Protein AF-G4T4C6-F1 (afdb_monomer_lite)

Radius of gyration: 16.6 Å; chains: 1; bounding box: 37×25×35 Å

Foldseek 3Di:
DPPDPPPVCVVCVPPDCVVPDPLVVPVVSVVVCVVPVDDDDDDDDDDPVVVVVVVVVVD

Structure (mmCIF, N/CA/C/O backbone):
data_AF-G4T4C6-F1
#
_entry.id   AF-G4T4C6-F1
#
loop_
_atom_site.group_PDB
_atom_site.id
_atom_site.type_symbol
_atom_site.label_atom_id
_atom_site.label_alt_id
_atom_site.label_comp_id
_atom_site.label_asym_id
_atom_site.label_entity_id
_atom_site.label_seq_id
_atom_site.pdbx_PDB_ins_code
_atom_site.Cartn_x
_atom_site.Cartn_y
_atom_site.Cartn_z
_atom_site.occupancy
_atom_site.B_iso_or_equiv
_atom_site.auth_seq_id
_atom_site.auth_comp_id
_atom_site.auth_asym_id
_atom_site.auth_atom_id
_atom_site.pdbx_PDB_model_num
ATOM 1 N N . MET A 1 1 ? 24.607 -12.448 2.5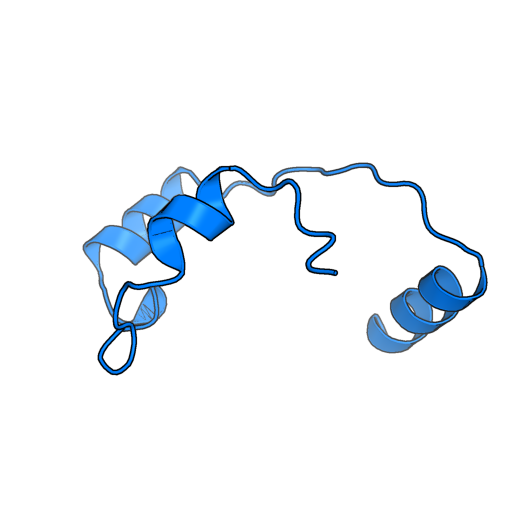41 1.00 36.56 1 MET A N 1
ATOM 2 C CA . MET A 1 1 ? 24.585 -10.984 2.740 1.00 36.56 1 MET A CA 1
ATOM 3 C C . MET A 1 1 ? 23.149 -10.494 2.615 1.00 36.56 1 MET A C 1
ATOM 5 O O . MET A 1 1 ? 22.539 -10.755 1.587 1.00 36.56 1 MET A O 1
ATOM 9 N N . ASN A 1 2 ? 22.605 -9.846 3.651 1.00 52.81 2 ASN A N 1
ATOM 10 C CA . ASN A 1 2 ? 21.341 -9.1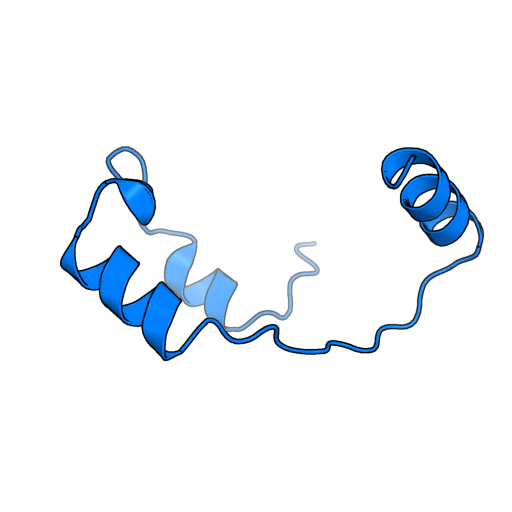10 3.575 1.00 52.81 2 ASN A CA 1
ATOM 11 C C . ASN A 1 2 ? 21.674 -7.685 3.098 1.00 52.81 2 ASN A C 1
ATOM 13 O O . ASN A 1 2 ? 22.326 -6.945 3.825 1.00 52.81 2 ASN A O 1
ATOM 17 N N . ASN A 1 3 ? 21.305 -7.336 1.863 1.00 55.09 3 ASN A N 1
ATOM 18 C CA . ASN A 1 3 ? 21.578 -6.017 1.270 1.00 55.09 3 ASN A CA 1
ATOM 19 C C . ASN A 1 3 ? 20.494 -4.978 1.607 1.00 55.09 3 ASN A C 1
ATOM 21 O O . ASN A 1 3 ? 20.441 -3.922 0.978 1.00 55.09 3 ASN A O 1
ATOM 25 N N . ASN A 1 4 ? 19.602 -5.270 2.556 1.00 57.41 4 ASN A N 1
ATOM 26 C CA . ASN A 1 4 ? 18.567 -4.329 2.940 1.00 57.41 4 ASN A CA 1
ATOM 27 C C . ASN A 1 4 ? 19.126 -3.311 3.944 1.00 57.41 4 ASN A C 1
ATOM 29 O O . ASN A 1 4 ? 19.314 -3.627 5.112 1.00 57.41 4 ASN A O 1
ATOM 33 N N . SER A 1 5 ? 19.415 -2.095 3.477 1.00 68.69 5 SER A N 1
ATOM 34 C CA . SER A 1 5 ? 19.830 -0.962 4.322 1.00 68.69 5 SER A CA 1
ATOM 35 C C . SER A 1 5 ? 18.646 -0.211 4.937 1.00 68.69 5 SER A C 1
ATOM 37 O O . SER A 1 5 ? 18.836 0.895 5.436 1.00 68.69 5 SER A O 1
ATOM 39 N N . ASP A 1 6 ? 17.425 -0.750 4.839 1.00 75.44 6 ASP A N 1
ATOM 40 C CA . ASP A 1 6 ? 16.232 -0.123 5.398 1.00 75.44 6 ASP A CA 1
ATOM 41 C C . ASP A 1 6 ? 16.236 -0.238 6.935 1.00 75.44 6 ASP A C 1
ATOM 43 O O . ASP A 1 6 ? 16.033 -1.334 7.465 1.00 75.44 6 ASP A O 1
ATOM 47 N N . PRO A 1 7 ? 16.401 0.874 7.677 1.00 75.75 7 PRO A N 1
ATOM 48 C CA . PRO A 1 7 ? 16.399 0.858 9.139 1.00 75.75 7 PRO A CA 1
ATOM 49 C C . PRO A 1 7 ? 15.062 0.394 9.729 1.00 75.75 7 PRO A C 1
ATOM 51 O O . PRO A 1 7 ? 14.992 0.049 10.908 1.00 75.75 7 PRO A O 1
ATOM 54 N N . MET A 1 8 ? 13.980 0.418 8.942 1.00 79.88 8 MET A N 1
ATOM 55 C CA . MET A 1 8 ? 12.689 -0.120 9.362 1.00 79.88 8 MET A CA 1
ATOM 56 C C . MET A 1 8 ? 12.671 -1.644 9.309 1.00 79.88 8 MET A C 1
ATOM 58 O O . MET A 1 8 ? 12.043 -2.262 10.162 1.00 79.88 8 MET A O 1
ATOM 62 N N . TYR A 1 9 ? 13.393 -2.265 8.374 1.00 78.12 9 TYR A N 1
ATOM 63 C CA . TYR A 1 9 ? 13.439 -3.721 8.266 1.00 78.12 9 TYR A CA 1
ATOM 64 C C . TYR A 1 9 ? 13.970 -4.356 9.553 1.00 78.12 9 TYR A C 1
ATOM 66 O O . TYR A 1 9 ? 13.303 -5.208 10.130 1.00 78.12 9 TYR A O 1
ATOM 74 N N . GLU A 1 10 ? 15.110 -3.881 10.060 1.00 83.00 10 GLU A N 1
ATOM 75 C CA . GLU A 1 10 ? 15.705 -4.390 11.306 1.00 83.00 10 GLU A CA 1
ATOM 76 C C . GLU A 1 10 ? 14.773 -4.231 12.514 1.00 83.00 10 GLU A C 1
ATOM 78 O O . GLU A 1 10 ? 14.791 -5.051 13.423 1.00 83.00 10 GLU A O 1
ATOM 83 N N . ARG A 1 11 ? 13.921 -3.200 12.523 1.00 80.88 11 ARG A N 1
ATOM 84 C CA . ARG A 1 11 ? 12.975 -2.957 13.622 1.00 80.88 11 ARG A CA 1
ATOM 85 C C . ARG A 1 11 ? 11.794 -3.912 13.624 1.00 80.88 11 ARG A C 1
ATOM 87 O O . ARG A 1 11 ? 11.247 -4.180 14.688 1.00 80.88 11 ARG A O 1
ATOM 94 N N . TYR A 1 12 ? 11.365 -4.360 12.450 1.00 82.38 12 TYR A N 1
ATOM 95 C CA . TYR A 1 12 ? 10.149 -5.157 12.295 1.00 82.38 12 TYR A CA 1
ATOM 96 C C . TYR A 1 12 ? 10.435 -6.618 11.930 1.00 82.38 12 TYR A C 1
ATOM 98 O O . TYR A 1 12 ? 9.500 -7.410 11.901 1.00 82.38 12 TYR A O 1
ATOM 106 N N . THR A 1 13 ? 11.697 -6.995 11.683 1.00 83.56 13 THR A N 1
ATOM 107 C CA . THR A 1 13 ? 12.068 -8.341 11.208 1.00 83.56 13 THR A CA 1
ATOM 108 C C . THR A 1 13 ? 11.708 -9.467 12.177 1.00 83.56 13 THR A C 1
ATOM 110 O O . THR A 1 13 ? 11.482 -10.583 11.721 1.00 83.56 13 THR A O 1
ATOM 113 N N . ASP A 1 14 ? 11.634 -9.180 13.478 1.00 87.62 14 ASP A N 1
ATOM 114 C CA . ASP A 1 14 ? 11.319 -10.170 14.516 1.00 87.62 14 ASP A CA 1
ATOM 115 C C . ASP A 1 14 ? 9.864 -10.071 15.017 1.00 87.62 14 ASP A C 1
ATOM 117 O O . ASP A 1 14 ? 9.470 -10.798 15.928 1.00 87.62 14 ASP A O 1
ATOM 121 N N . MET A 1 15 ? 9.052 -9.161 14.460 1.00 86.69 15 MET A N 1
ATOM 122 C CA . MET A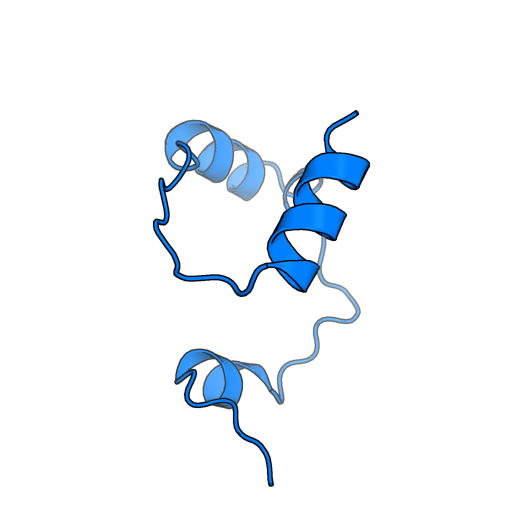 1 15 ? 7.635 -9.050 14.822 1.00 86.69 15 MET A CA 1
ATOM 123 C C . MET A 1 15 ? 6.788 -10.099 14.101 1.00 86.69 15 MET A C 1
ATOM 125 O O . MET A 1 15 ? 6.942 -10.334 12.904 1.00 86.69 15 MET A O 1
ATOM 129 N N . ASP A 1 16 ? 5.835 -10.675 14.833 1.00 87.06 16 ASP A N 1
ATOM 130 C CA . ASP A 1 16 ? 4.847 -11.595 14.281 1.00 87.06 16 ASP A CA 1
ATOM 131 C C . ASP A 1 16 ? 3.660 -10.826 13.677 1.00 87.06 16 ASP A C 1
ATOM 133 O O . ASP A 1 16 ? 2.960 -10.075 14.361 1.00 87.06 16 ASP A O 1
ATOM 137 N N . PHE A 1 17 ? 3.440 -11.024 12.377 1.00 86.19 17 PHE A N 1
ATOM 138 C CA . PHE A 1 17 ? 2.346 -10.430 11.609 1.00 86.19 17 PHE A CA 1
ATOM 139 C C . PHE A 1 17 ? 1.308 -11.470 11.156 1.00 86.19 17 PHE A C 1
ATOM 141 O O . PHE A 1 17 ? 0.487 -11.154 10.294 1.00 86.19 17 PHE A O 1
ATOM 148 N N . ALA A 1 18 ? 1.316 -12.691 11.707 1.00 90.56 18 ALA A N 1
ATOM 149 C CA . ALA A 1 18 ? 0.405 -13.765 11.301 1.00 90.56 18 ALA A CA 1
ATOM 150 C C . ALA A 1 18 ? -1.081 -13.363 11.379 1.00 90.56 18 ALA A C 1
ATOM 152 O O . ALA A 1 18 ? -1.857 -13.689 10.483 1.00 90.56 18 ALA A O 1
ATOM 153 N N . ASP A 1 19 ? -1.453 -12.581 12.396 1.00 89.56 19 ASP A N 1
ATOM 154 C CA . ASP A 1 19 ? -2.822 -12.094 12.612 1.00 89.56 19 ASP A CA 1
ATOM 155 C C . ASP A 1 19 ? -3.053 -10.655 12.110 1.00 89.56 19 ASP A C 1
ATOM 157 O O . ASP A 1 19 ? -4.063 -10.015 12.432 1.00 89.56 19 ASP A O 1
ATOM 161 N N . ALA A 1 20 ? -2.118 -10.100 11.332 1.00 88.62 20 ALA A N 1
ATOM 162 C CA . ALA A 1 20 ? -2.233 -8.738 10.833 1.00 88.62 20 ALA A CA 1
ATOM 163 C C . ALA A 1 20 ? -3.437 -8.603 9.887 1.00 88.62 20 ALA A C 1
ATOM 165 O O . ALA A 1 20 ? -3.522 -9.229 8.829 1.00 88.62 20 ALA A O 1
ATOM 166 N N . LYS A 1 21 ? -4.378 -7.727 10.254 1.00 91.12 21 LYS A N 1
ATOM 167 C CA . LYS A 1 21 ? -5.548 -7.431 9.423 1.00 91.12 21 LYS A CA 1
ATOM 168 C C . LYS A 1 21 ? -5.186 -6.410 8.343 1.00 91.12 21 LYS A C 1
ATOM 170 O O . LYS A 1 21 ? -4.527 -5.413 8.651 1.00 91.12 21 LYS A O 1
ATOM 175 N N . PRO A 1 22 ? -5.653 -6.585 7.094 1.00 88.69 22 PRO A N 1
ATOM 176 C CA . PRO A 1 22 ? -5.468 -5.575 6.064 1.00 88.69 22 PRO A CA 1
ATOM 177 C C . PRO A 1 22 ? -6.176 -4.277 6.465 1.00 88.69 22 PRO A C 1
ATOM 179 O O . PRO A 1 22 ? -7.206 -4.293 7.139 1.00 88.69 22 PRO A O 1
ATOM 182 N N . VAL A 1 23 ? -5.655 -3.137 6.003 1.00 88.69 23 VAL A N 1
ATOM 183 C CA . VAL A 1 23 ? -6.176 -1.803 6.357 1.00 88.69 23 VAL A CA 1
ATOM 184 C C . VAL A 1 23 ? -7.671 -1.658 6.051 1.00 88.69 23 VAL A C 1
ATOM 186 O O . VAL A 1 23 ? -8.402 -1.043 6.824 1.00 88.69 23 VAL A O 1
ATOM 189 N N . SER A 1 24 ? -8.156 -2.292 4.979 1.00 89.31 24 SER A N 1
ATOM 190 C CA . SER A 1 24 ? -9.579 -2.324 4.616 1.00 89.31 24 SER A CA 1
ATOM 191 C C . SER A 1 24 ? -10.482 -2.948 5.687 1.00 89.31 24 SER A C 1
ATOM 193 O O . SER A 1 24 ? -11.663 -2.619 5.746 1.00 89.31 24 SER A O 1
ATOM 195 N N . GLN A 1 25 ? -9.942 -3.820 6.541 1.00 93.88 25 GLN A N 1
ATOM 196 C CA . GLN A 1 25 ? -10.663 -4.482 7.631 1.00 93.88 25 GLN A CA 1
ATOM 197 C C . GLN A 1 25 ? -10.554 -3.735 8.969 1.00 93.88 25 GLN A C 1
ATOM 199 O O . GLN A 1 25 ? -11.166 -4.153 9.952 1.00 93.88 25 GLN A O 1
ATOM 204 N N . VAL A 1 26 ? -9.803 -2.629 9.032 1.00 94.56 26 VAL A N 1
ATOM 205 C CA . VAL A 1 26 ? -9.638 -1.821 10.247 1.00 94.56 26 VAL A CA 1
ATOM 206 C C . VAL A 1 26 ? -10.163 -0.404 9.982 1.00 94.56 26 VAL A C 1
ATOM 208 O O . VAL A 1 26 ? -9.435 0.423 9.431 1.00 94.56 26 VAL A O 1
ATOM 211 N N . PRO A 1 27 ? -11.409 -0.073 10.387 1.00 92.38 27 PRO A N 1
ATOM 212 C CA . PRO A 1 27 ? -12.078 1.173 9.991 1.00 92.38 27 PRO A CA 1
ATOM 213 C C . PRO A 1 27 ? -11.295 2.455 10.300 1.00 92.38 27 PRO A C 1
ATOM 215 O O . PRO A 1 27 ? -11.291 3.392 9.502 1.00 92.38 27 PRO A O 1
ATOM 218 N N . ALA A 1 28 ? -10.593 2.494 11.436 1.00 91.88 28 ALA A N 1
ATOM 219 C CA . ALA A 1 28 ? -9.755 3.631 11.811 1.00 91.88 28 ALA A CA 1
ATOM 220 C C . ALA A 1 28 ? -8.573 3.826 10.842 1.00 91.88 28 ALA A C 1
ATOM 222 O O . ALA A 1 28 ? -8.301 4.950 10.422 1.00 91.88 28 ALA A O 1
ATOM 223 N N . LEU A 1 29 ? -7.917 2.732 10.437 1.00 89.88 29 LEU A N 1
ATOM 224 C CA . LEU A 1 29 ? -6.802 2.768 9.489 1.00 89.88 29 LEU A CA 1
ATOM 225 C C . LEU A 1 29 ? -7.291 3.076 8.071 1.00 89.88 29 LEU A C 1
ATOM 227 O O . LEU A 1 29 ? -6.668 3.876 7.379 1.00 89.88 29 LEU A O 1
ATOM 231 N N . ALA A 1 30 ? -8.434 2.520 7.660 1.00 90.38 30 ALA A N 1
ATOM 232 C CA . ALA A 1 30 ? -9.049 2.829 6.371 1.00 90.38 30 ALA A CA 1
ATOM 233 C C . ALA A 1 30 ? -9.370 4.328 6.242 1.00 90.38 30 ALA A C 1
ATOM 235 O O . ALA A 1 30 ? -9.073 4.946 5.219 1.00 90.38 30 ALA A O 1
ATOM 236 N N . LYS A 1 31 ? -9.915 4.938 7.303 1.00 89.56 31 LYS A N 1
ATOM 237 C CA . LYS A 1 31 ? -10.189 6.380 7.350 1.00 89.56 31 LYS A CA 1
ATOM 238 C C . LYS A 1 31 ? -8.903 7.205 7.273 1.00 89.56 31 LYS A C 1
ATOM 240 O O . LYS A 1 31 ? -8.851 8.170 6.516 1.00 89.56 31 LYS A O 1
ATOM 245 N N . LEU A 1 32 ? -7.862 6.808 8.003 1.00 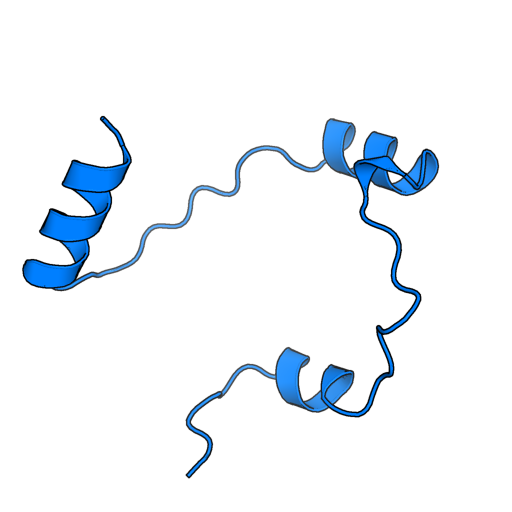87.38 32 LEU A N 1
ATOM 246 C CA . LEU A 1 32 ? -6.572 7.498 7.996 1.00 87.38 32 LEU A CA 1
ATOM 247 C C . LEU A 1 32 ? -5.886 7.408 6.624 1.00 87.38 32 LEU A C 1
ATOM 249 O O . LEU A 1 32 ? -5.376 8.407 6.121 1.00 87.38 32 LEU A O 1
ATOM 253 N N . GLN A 1 33 ? -5.951 6.248 5.967 1.00 85.94 33 GLN A N 1
ATOM 254 C CA . GLN A 1 33 ? -5.444 6.077 4.608 1.00 85.94 33 GLN A CA 1
ATOM 255 C C . GLN A 1 33 ? -6.265 6.871 3.582 1.00 85.94 33 GLN A C 1
ATOM 257 O O . GLN A 1 33 ? -5.688 7.428 2.658 1.00 85.94 33 GLN A O 1
ATOM 262 N N . ALA A 1 34 ? -7.584 6.999 3.738 1.00 85.12 34 ALA A N 1
ATOM 263 C CA . ALA A 1 34 ? -8.387 7.854 2.859 1.00 85.12 34 ALA A CA 1
ATOM 264 C C . ALA A 1 34 ? -8.065 9.352 3.030 1.00 85.12 34 ALA A C 1
ATOM 266 O O . ALA A 1 34 ? -8.151 10.114 2.071 1.00 85.12 34 ALA A O 1
ATOM 267 N N . GLN A 1 35 ? -7.683 9.773 4.239 1.00 84.88 35 GLN A N 1
ATOM 268 C CA . GLN A 1 35 ? -7.351 11.165 4.560 1.00 84.88 35 GLN A CA 1
ATOM 269 C C . GLN A 1 35 ? -5.920 11.553 4.163 1.00 84.88 35 GLN A C 1
ATOM 271 O O . GLN A 1 35 ? -5.698 12.659 3.674 1.00 84.88 35 GLN A O 1
ATOM 276 N N . HIS A 1 36 ? -4.952 10.656 4.371 1.00 80.88 36 HIS A N 1
ATOM 277 C CA . HIS A 1 36 ? -3.522 10.941 4.199 1.00 80.88 36 HIS A CA 1
ATOM 278 C C . HIS A 1 36 ? -2.849 10.133 3.089 1.00 80.88 36 HIS A C 1
ATOM 280 O O . HIS A 1 36 ? -1.751 10.481 2.662 1.00 80.88 36 HIS A O 1
ATOM 286 N N . GLY A 1 37 ? -3.491 9.081 2.585 1.00 68.44 37 GLY A N 1
ATOM 287 C CA . GLY A 1 37 ? -2.978 8.205 1.527 1.00 68.44 37 GLY A CA 1
ATOM 288 C C . GLY A 1 37 ? -3.028 8.829 0.136 1.00 68.44 37 GLY A C 1
ATOM 289 O O . GLY A 1 37 ? -3.213 8.127 -0.859 1.00 68.44 37 GLY A O 1
ATOM 290 N N . ASN A 1 38 ? -2.862 10.148 0.044 1.00 63.88 38 ASN A N 1
ATOM 291 C CA . ASN A 1 38 ? -2.630 10.791 -1.233 1.00 63.88 38 ASN A CA 1
ATOM 292 C C . ASN A 1 38 ? -1.324 10.248 -1.815 1.00 63.88 38 ASN A C 1
ATOM 294 O O . ASN A 1 38 ? -0.297 10.180 -1.142 1.00 63.88 38 ASN A O 1
ATOM 298 N N . LYS A 1 39 ? -1.407 9.820 -3.078 1.00 66.31 39 LYS A N 1
ATOM 299 C CA . LYS A 1 39 ? -0.341 9.171 -3.846 1.00 66.31 39 LYS A CA 1
ATOM 300 C C . LYS A 1 39 ? 0.999 9.866 -3.617 1.00 66.31 39 LYS A C 1
ATOM 302 O O . LYS A 1 39 ? 1.238 10.952 -4.146 1.00 66.31 39 LYS A O 1
ATOM 307 N N . MET A 1 40 ? 1.889 9.201 -2.887 1.00 66.31 40 MET A N 1
ATOM 308 C CA . MET A 1 40 ? 3.285 9.602 -2.842 1.00 66.31 40 MET A CA 1
ATOM 309 C C . MET A 1 40 ? 3.872 9.379 -4.232 1.00 66.31 40 MET A C 1
ATOM 311 O O . MET A 1 40 ? 3.945 8.257 -4.734 1.00 66.31 40 MET A O 1
ATOM 315 N N . ARG A 1 41 ? 4.238 10.474 -4.893 1.00 71.00 41 ARG A N 1
ATOM 316 C CA . ARG A 1 41 ? 4.872 10.420 -6.203 1.00 71.00 41 ARG A CA 1
ATOM 317 C C . ARG A 1 41 ? 6.356 10.153 -5.994 1.00 71.00 41 ARG A C 1
ATOM 319 O O . ARG A 1 41 ? 7.107 11.055 -5.643 1.00 71.00 41 ARG A O 1
ATOM 326 N N . ILE A 1 42 ? 6.750 8.902 -6.193 1.00 73.25 42 ILE A N 1
ATOM 327 C CA . ILE A 1 42 ? 8.142 8.467 -6.086 1.00 73.25 42 ILE A CA 1
ATOM 328 C C . ILE A 1 42 ? 8.748 8.457 -7.490 1.00 73.25 42 ILE A C 1
ATOM 330 O O . ILE A 1 42 ? 8.177 7.880 -8.417 1.00 73.25 42 ILE A O 1
ATOM 334 N N . THR A 1 43 ? 9.905 9.098 -7.646 1.00 83.62 43 THR A N 1
ATOM 335 C CA . THR A 1 43 ? 10.731 8.995 -8.854 1.00 83.62 43 THR A CA 1
ATOM 336 C C . THR A 1 43 ? 11.895 8.067 -8.540 1.00 83.62 43 THR A C 1
ATOM 338 O O . THR A 1 43 ? 12.675 8.354 -7.637 1.00 83.62 43 THR A O 1
ATOM 341 N N . MET A 1 44 ? 12.030 6.972 -9.285 1.00 84.94 44 MET A N 1
ATOM 342 C CA . MET A 1 44 ? 13.150 6.039 -9.147 1.00 84.94 44 MET A CA 1
ATOM 343 C C . MET A 1 44 ? 13.787 5.750 -10.505 1.00 84.94 44 MET A C 1
ATOM 345 O O . MET A 1 44 ? 13.125 5.832 -11.541 1.00 84.94 44 MET A 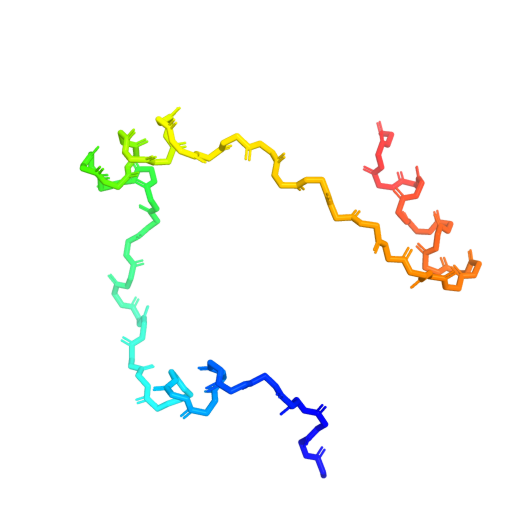O 1
ATOM 349 N N . ARG A 1 45 ? 15.079 5.413 -10.499 1.00 89.69 45 ARG A N 1
ATOM 350 C CA . ARG A 1 45 ? 15.771 4.894 -11.683 1.00 89.69 45 ARG A CA 1
ATOM 351 C C . ARG A 1 45 ? 15.515 3.393 -11.780 1.00 89.69 45 ARG A C 1
ATOM 353 O O . ARG A 1 45 ? 15.604 2.697 -10.775 1.00 89.69 45 ARG A O 1
ATOM 360 N N . VAL A 1 46 ? 15.205 2.924 -12.981 1.00 8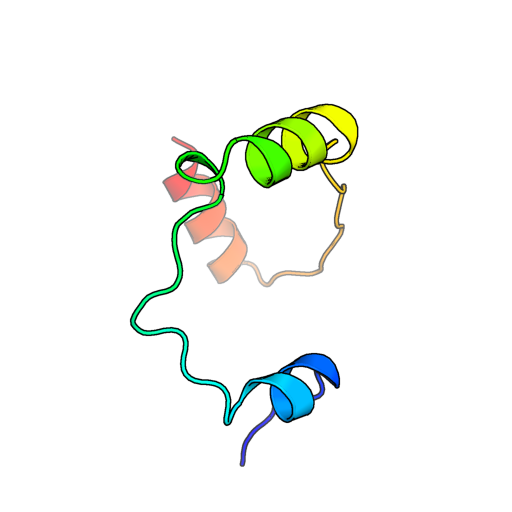9.56 46 VAL A N 1
ATOM 361 C CA . VAL A 1 46 ? 15.012 1.505 -13.302 1.00 89.56 46 VAL A CA 1
ATOM 362 C C . VAL A 1 46 ? 15.775 1.182 -14.578 1.00 89.56 46 VAL A C 1
ATOM 364 O O . VAL A 1 46 ? 15.942 2.054 -15.434 1.00 89.56 46 VAL A O 1
ATOM 367 N N . ASP A 1 47 ? 16.241 -0.055 -14.698 1.00 94.06 47 ASP A N 1
ATOM 368 C CA . ASP A 1 47 ? 16.805 -0.570 -15.941 1.00 94.06 47 ASP A CA 1
ATOM 369 C C . ASP A 1 47 ? 15.709 -0.802 -17.006 1.00 94.06 47 ASP A C 1
ATOM 371 O O . ASP A 1 47 ? 14.500 -0.714 -16.750 1.00 94.06 47 ASP A O 1
ATOM 375 N N . SER A 1 48 ? 16.144 -1.058 -18.240 1.00 91.25 48 SER A N 1
ATOM 376 C CA . SER A 1 48 ? 15.261 -1.223 -19.397 1.00 91.25 48 SER A CA 1
ATOM 377 C C . SER A 1 48 ? 14.384 -2.475 -19.324 1.00 91.25 48 SER A C 1
ATOM 379 O O . SER A 1 48 ? 13.255 -2.443 -19.821 1.00 91.25 48 SER A O 1
ATOM 381 N N . GLU A 1 49 ? 14.868 -3.553 -18.709 1.00 94.12 49 GLU A N 1
ATOM 382 C CA . GLU A 1 49 ? 14.155 -4.825 -18.588 1.00 94.12 49 GLU A CA 1
ATOM 383 C C . GLU A 1 49 ? 13.007 -4.699 -17.581 1.00 94.12 49 GLU A C 1
ATOM 385 O O . GLU A 1 49 ? 11.843 -4.952 -17.912 1.00 94.12 49 GLU A O 1
ATOM 390 N N . THR A 1 50 ? 13.305 -4.163 -16.397 1.00 90.56 50 THR A N 1
ATOM 391 C CA . THR A 1 50 ? 12.326 -3.833 -15.359 1.00 90.56 50 THR A CA 1
ATOM 392 C C . THR A 1 50 ? 11.254 -2.880 -15.897 1.00 90.56 50 THR A C 1
ATOM 394 O O . THR A 1 50 ? 10.054 -3.086 -15.682 1.00 90.56 50 THR A O 1
ATOM 397 N N . LEU A 1 51 ? 11.647 -1.859 -16.670 1.00 90.12 51 LEU A N 1
ATOM 398 C CA . LEU A 1 51 ? 10.697 -0.936 -17.294 1.00 90.12 51 LEU A CA 1
ATOM 399 C C . LEU A 1 51 ? 9.758 -1.638 -18.293 1.00 90.12 51 LEU A C 1
ATOM 401 O O . LEU A 1 51 ? 8.576 -1.290 -18.365 1.00 90.12 51 LEU A O 1
ATOM 405 N N . ALA A 1 52 ? 10.254 -2.605 -19.069 1.00 91.62 52 ALA A N 1
ATOM 406 C CA . ALA A 1 52 ? 9.443 -3.352 -20.030 1.00 91.62 52 ALA A CA 1
ATOM 407 C C . ALA A 1 52 ? 8.379 -4.219 -19.335 1.00 91.62 52 ALA A C 1
ATOM 409 O O . ALA A 1 52 ? 7.224 -4.239 -19.772 1.00 91.62 52 ALA A O 1
ATOM 410 N N . ILE A 1 53 ? 8.738 -4.866 -18.221 1.00 90.50 53 ILE A N 1
ATOM 411 C CA . ILE A 1 53 ? 7.810 -5.649 -17.391 1.00 90.50 53 ILE A CA 1
ATOM 412 C C . ILE A 1 53 ? 6.711 -4.742 -16.832 1.00 90.50 53 ILE A C 1
ATOM 414 O O . ILE A 1 53 ? 5.524 -5.016 -17.019 1.00 90.50 53 ILE A O 1
ATOM 418 N N . LEU A 1 54 ? 7.087 -3.612 -16.223 1.00 86.44 54 LEU A N 1
ATOM 419 C CA . LEU A 1 54 ? 6.129 -2.659 -15.656 1.00 86.44 54 LEU A CA 1
ATOM 420 C C . LEU A 1 54 ? 5.163 -2.104 -16.711 1.00 86.44 54 LEU A C 1
ATOM 422 O O . LEU A 1 54 ? 3.981 -1.920 -16.431 1.00 86.44 54 LEU A O 1
ATOM 426 N N . LYS A 1 55 ? 5.633 -1.863 -17.941 1.00 86.50 55 LYS A N 1
ATOM 427 C CA . LYS A 1 55 ? 4.768 -1.440 -19.055 1.00 86.50 55 LYS A CA 1
ATOM 428 C C . LYS A 1 55 ? 3.780 -2.526 -19.480 1.00 86.50 55 LYS A C 1
ATOM 430 O O . LYS A 1 55 ? 2.658 -2.189 -19.846 1.00 86.50 55 LYS A O 1
ATOM 435 N N . ARG A 1 56 ? 4.174 -3.802 -19.438 1.00 83.38 56 ARG A N 1
ATOM 436 C CA . ARG A 1 56 ? 3.310 -4.933 -19.808 1.00 83.38 56 ARG A CA 1
ATOM 437 C C . ARG A 1 56 ? 2.195 -5.165 -18.784 1.00 83.38 56 ARG A C 1
ATOM 439 O O . ARG A 1 56 ? 1.080 -5.450 -19.190 1.00 83.38 56 ARG A O 1
ATOM 446 N N . VAL A 1 57 ? 2.484 -4.997 -17.491 1.00 74.44 57 VAL A N 1
ATOM 447 C CA . VAL A 1 57 ? 1.526 -5.207 -16.382 1.00 74.44 57 VAL A CA 1
ATOM 448 C C . VAL A 1 57 ? 0.468 -4.097 -16.286 1.00 74.44 57 VAL A C 1
ATOM 450 O O . VAL A 1 57 ? -0.593 -4.299 -15.709 1.00 74.44 57 VAL A O 1
ATOM 453 N N . ARG A 1 58 ? 0.730 -2.910 -16.849 1.00 62.56 58 ARG A N 1
ATOM 454 C CA . ARG A 1 58 ? -0.227 -1.785 -16.852 1.00 62.56 58 ARG A CA 1
ATOM 455 C C . ARG A 1 58 ? -1.271 -1.846 -17.975 1.00 62.56 58 ARG A C 1
ATOM 457 O O . ARG A 1 58 ? -2.014 -0.876 -18.122 1.00 62.56 58 ARG A O 1
ATOM 464 N N . LYS A 1 59 ? -1.292 -2.915 -18.772 1.00 49.72 59 LYS A N 1
ATOM 465 C CA . LYS A 1 59 ? -2.281 -3.146 -19.830 1.00 49.72 59 LYS A CA 1
ATOM 466 C C . LYS A 1 59 ? -3.312 -4.159 -19.357 1.00 49.72 59 LYS A C 1
ATOM 468 O O . LYS A 1 59 ? -4.496 -3.931 -19.673 1.00 49.72 59 LYS A O 1
#

pLDDT: mean 81.23, std 12.54, range [36.56, 94.56]

Secondary structure (DSSP, 8-state):
------HHHHHHTT---TTPPPGGG-HHHHHHHHHH-----------HHHHHHHHHHT-

Organism: Methylotuvimicrobium alcaliphilum (strain DSM 19304 / NCIMB 14124 / VKM B-2133 / 20Z) (NCBI:txid1091494)

Sequence (59 aa):
MNNNSDPMYERYTDMDFADAKPVSQVPALAKLQAQHGNKMRITMRVDSETLAILKRVRK